Protein AF-A0A1S2Z488-F1 (afdb_monomer_lite)

Sequence (132 aa):
MSTELGSGKSMASASVGEEEHNNNNKLILYSYWRSSCSFRLRIALNVKGLEYEYKAVNLLKGEQSHPEFLQLNPIGFVPVLVDGPAVIFDSFAIIMYLEDKYPQHPLLPTDIHKRAINFQVVTIALFSPKFE

InterPro domains:
  IPR004045 Glutathione S-transferase, N-terminal [PF02798] (26-99)
  IPR004045 Glutathione S-transferase, N-terminal [PS50404] (25-106)
  IPR034333 Glutathione S-transferases, class Zeta , N-terminal [cd03042] (27-99)
  IPR036249 Thioredoxin-like superfamily [SSF52833] (23-109)
  IPR040079 Glutathione transferase family [SFLDS00019] (28-120)

Foldseek 3Di:
DDDDDDDDDDPDDDDPPPPPPPVPQAKEKEAAPPDPLRVLVVVLCVLLVHDHHYHYQDVVVLSLVDPVNCVLPVVSDDIWMDGRPDIDDGSVVVSVVCCVVRVRRHPFDPDPVRRVVVVVVVVCVVPVPPPD

Secondary structure (DSSP, 8-state):
--------------------------EEEEE-TT-HHHHHHHHHHHHHT---EEEE--GGGTGGGSHHHHTT-TT--S-EEEETTEEEESHHHHHHHHHHH--SS-SS-SSHHHHHHHHHHHHHHHS-----

Organism: Cicer arietinum (NCBI:txid3827)

Radius of gyration: 23.26 Å; chains: 1; bounding box: 30×80×64 Å

Structure (mmCIF, N/CA/C/O backbone):
data_AF-A0A1S2Z488-F1
#
_entry.id   AF-A0A1S2Z488-F1
#
loop_
_atom_site.group_PDB
_atom_site.id
_atom_site.type_symbol
_atom_site.label_atom_id
_atom_site.label_alt_id
_atom_site.label_comp_id
_atom_site.label_asym_id
_atom_site.label_entity_id
_atom_site.label_seq_id
_atom_site.pdbx_PDB_ins_code
_atom_site.Cartn_x
_atom_site.Cartn_y
_atom_site.Cartn_z
_atom_site.occupancy
_atom_site.B_iso_or_equiv
_atom_site.auth_seq_id
_atom_site.auth_comp_id
_atom_site.auth_asym_id
_atom_site.auth_atom_id
_atom_site.pdbx_PDB_model_num
ATOM 1 N N . MET A 1 1 ? -6.620 58.557 45.539 1.00 41.84 1 MET A N 1
ATOM 2 C CA . MET A 1 1 ? -7.010 57.317 44.841 1.00 41.84 1 MET A CA 1
ATOM 3 C C . MET A 1 1 ? -7.792 57.759 43.617 1.00 41.84 1 MET A C 1
ATOM 5 O O . MET A 1 1 ? -8.993 57.964 43.710 1.00 41.84 1 MET A O 1
ATOM 9 N N . SER A 1 2 ? -7.064 58.067 42.542 1.00 34.16 2 SER A N 1
ATOM 10 C CA . SER A 1 2 ? -7.577 58.710 41.329 1.00 34.16 2 SER A CA 1
ATOM 11 C C . SER A 1 2 ? -6.989 58.011 40.101 1.00 34.16 2 SER A C 1
ATOM 13 O O . SER A 1 2 ? -5.825 57.625 40.111 1.00 34.16 2 SER A O 1
ATOM 15 N N . THR A 1 3 ? -7.870 57.829 39.122 1.00 35.59 3 THR A N 1
ATOM 16 C CA . THR A 1 3 ? -7.749 57.467 37.696 1.00 35.59 3 THR A CA 1
ATOM 17 C C . THR A 1 3 ? -6.416 57.724 36.980 1.00 35.59 3 THR A C 1
ATOM 19 O O . THR A 1 3 ? -5.845 58.774 37.228 1.00 35.59 3 THR A O 1
ATOM 22 N N . GLU A 1 4 ? -6.034 56.840 36.034 1.00 36.50 4 GLU A N 1
ATOM 23 C CA . GLU A 1 4 ? -5.827 57.051 34.565 1.00 36.50 4 GLU A CA 1
ATOM 24 C C . GLU A 1 4 ? -5.698 55.651 33.892 1.00 36.50 4 GLU A C 1
ATOM 26 O O . GLU A 1 4 ? -4.992 54.788 34.403 1.00 36.50 4 GLU A O 1
ATOM 31 N N . LEU A 1 5 ? -6.577 55.210 32.978 1.00 36.97 5 LEU A N 1
ATOM 32 C CA . LEU A 1 5 ? -6.669 55.467 31.525 1.00 36.97 5 LEU A CA 1
ATOM 33 C C . LEU A 1 5 ? -5.480 54.966 30.673 1.00 36.97 5 LEU A C 1
ATOM 35 O O . LEU A 1 5 ? -4.440 55.599 30.592 1.00 36.97 5 LEU A O 1
ATOM 39 N N . GLY A 1 6 ? -5.736 53.889 29.916 1.00 31.75 6 GLY A N 1
ATOM 40 C CA . GLY A 1 6 ? -5.376 53.819 28.494 1.00 31.75 6 GLY A CA 1
ATOM 41 C C . GLY A 1 6 ? -4.056 53.150 28.096 1.00 31.75 6 GLY A C 1
ATOM 42 O O . GLY A 1 6 ? -3.029 53.801 27.982 1.00 31.75 6 GLY A O 1
ATOM 43 N N . SER A 1 7 ? -4.130 51.888 27.666 1.00 35.62 7 SER A N 1
ATOM 44 C CA . SER A 1 7 ? -3.438 51.473 26.436 1.00 35.62 7 SER A CA 1
ATOM 45 C C . SER A 1 7 ? -4.168 50.279 25.828 1.00 35.62 7 SER A C 1
ATOM 47 O O . SER A 1 7 ? -4.056 49.140 26.285 1.00 35.62 7 SER A O 1
ATOM 49 N N . GLY A 1 8 ? -5.006 50.577 24.835 1.00 34.31 8 GLY A N 1
ATOM 50 C CA . GLY A 1 8 ? -5.690 49.584 24.023 1.00 34.31 8 GLY A CA 1
ATOM 51 C C . GLY A 1 8 ? -4.672 48.823 23.186 1.00 34.31 8 GLY A C 1
ATOM 52 O O . GLY A 1 8 ? -4.026 49.389 22.305 1.00 34.31 8 GLY A O 1
ATOM 53 N N . LYS A 1 9 ? -4.536 47.523 23.451 1.00 42.12 9 LYS A N 1
ATOM 54 C CA . LYS A 1 9 ? -3.869 46.612 22.526 1.00 42.12 9 LYS A CA 1
ATOM 55 C C . LYS A 1 9 ? -4.719 46.505 21.263 1.00 42.12 9 LYS A C 1
ATOM 57 O O . LYS A 1 9 ? -5.833 45.992 21.296 1.00 42.12 9 LYS A O 1
ATOM 62 N N . SER A 1 10 ? -4.149 47.011 20.175 1.00 35.75 10 SER A N 1
ATOM 63 C CA . SER A 1 10 ? -4.544 46.753 18.795 1.00 35.75 10 SER A CA 1
ATOM 64 C C . SER A 1 10 ? -4.784 45.256 18.593 1.00 35.75 10 SER A C 1
ATOM 66 O O . SER A 1 10 ? -3.869 44.441 18.726 1.00 35.75 10 SER A O 1
ATOM 68 N N . MET A 1 11 ? -6.035 44.902 18.312 1.00 32.84 11 MET A N 1
ATOM 69 C CA . MET A 1 11 ? -6.432 43.582 17.849 1.00 32.84 11 MET A CA 1
ATOM 70 C C . MET A 1 11 ? -6.280 43.610 16.324 1.00 32.84 11 MET A C 1
ATOM 72 O O . MET A 1 11 ? -7.208 43.941 15.594 1.00 32.84 11 MET A O 1
ATOM 76 N N . ALA A 1 12 ? -5.060 43.362 15.848 1.00 39.62 12 ALA A N 1
ATOM 77 C CA . ALA A 1 12 ? -4.814 43.100 14.439 1.00 39.62 12 ALA A CA 1
ATOM 78 C C . ALA A 1 12 ? -5.141 41.627 14.179 1.00 39.62 12 ALA A C 1
ATOM 80 O O . ALA A 1 12 ? -4.444 40.727 14.649 1.00 39.62 12 ALA A O 1
ATOM 81 N N . SER A 1 13 ? -6.235 41.403 13.455 1.00 39.38 13 SER A N 1
ATOM 82 C CA . SER A 1 13 ? -6.562 40.125 12.839 1.00 39.38 13 SER A CA 1
ATOM 83 C C . SER A 1 13 ? -5.434 39.720 11.892 1.00 39.38 13 SER A C 1
ATOM 85 O O . SER A 1 13 ? -5.172 40.415 10.910 1.00 39.38 13 SER A O 1
ATOM 87 N N . ALA A 1 14 ? -4.797 38.587 12.156 1.00 38.19 14 ALA A N 1
ATOM 88 C CA . ALA A 1 14 ? -4.030 37.873 11.151 1.00 38.19 14 ALA A CA 1
ATOM 89 C C . ALA A 1 14 ? -4.686 36.503 10.994 1.00 38.19 14 ALA A C 1
ATOM 91 O O . ALA A 1 14 ? -4.679 35.677 11.904 1.00 38.19 14 ALA A O 1
ATOM 92 N N . SER A 1 15 ? -5.340 36.362 9.848 1.00 36.16 15 SER A N 1
ATOM 93 C CA . SER A 1 15 ? -5.985 35.178 9.303 1.00 36.16 15 SER A CA 1
ATOM 94 C C . SER A 1 15 ? -5.168 33.912 9.555 1.00 36.16 15 SER A C 1
ATOM 96 O O . SER A 1 15 ? -4.121 33.713 8.935 1.00 36.16 15 SER A O 1
ATOM 98 N N . VAL A 1 16 ? -5.677 33.039 10.426 1.00 39.41 16 VAL A N 1
ATOM 99 C CA . VAL A 1 16 ? -5.359 31.614 10.340 1.00 39.41 16 VAL A CA 1
ATOM 100 C C . VAL A 1 16 ? -5.986 31.167 9.029 1.00 39.41 16 VAL A C 1
ATOM 102 O O . VAL A 1 16 ? -7.207 31.174 8.898 1.00 39.41 16 VAL A O 1
ATOM 105 N N . GLY A 1 17 ? -5.142 30.910 8.032 1.00 34.97 17 GLY A N 1
ATOM 106 C CA . GLY A 1 17 ? -5.574 30.257 6.810 1.00 34.97 17 GLY A CA 1
ATOM 107 C C . GLY A 1 17 ? -6.205 28.937 7.212 1.00 34.97 17 GLY A C 1
ATOM 108 O O . GLY A 1 17 ? -5.525 28.051 7.725 1.00 34.97 17 GLY A O 1
ATOM 109 N N . GLU A 1 18 ? -7.517 28.851 7.054 1.00 34.78 18 GLU A N 1
ATOM 110 C CA . GLU A 1 18 ? -8.220 27.585 7.052 1.00 34.78 18 GLU A CA 1
ATOM 111 C C . GLU A 1 18 ? -7.675 26.825 5.841 1.00 34.78 18 GLU A C 1
ATOM 113 O O . GLU A 1 18 ? -8.028 27.110 4.697 1.00 34.78 18 GLU A O 1
ATOM 118 N N . GLU A 1 19 ? -6.726 25.915 6.073 1.00 39.09 19 GLU A N 1
ATOM 119 C CA . GLU A 1 19 ? -6.442 24.862 5.108 1.00 39.09 19 GLU A CA 1
ATOM 120 C C . GLU A 1 19 ? -7.710 24.015 5.026 1.00 39.09 19 GLU A C 1
ATOM 122 O O . GLU A 1 19 ? -7.937 23.106 5.827 1.00 39.09 19 GLU A O 1
ATOM 127 N N . GLU A 1 20 ? -8.580 24.373 4.083 1.00 37.62 20 GLU A N 1
ATOM 128 C CA . GLU A 1 20 ? -9.681 23.531 3.651 1.00 37.62 20 GLU A CA 1
ATOM 129 C C . GLU A 1 20 ? -9.114 22.139 3.363 1.00 37.62 20 GLU A C 1
ATOM 131 O O . GLU A 1 20 ? -8.342 21.931 2.422 1.00 37.62 20 GLU A O 1
ATOM 136 N N . HIS A 1 21 ? -9.476 21.174 4.210 1.00 44.81 21 HIS A N 1
ATOM 137 C CA . HIS A 1 21 ? -9.139 19.770 4.039 1.00 44.81 21 HIS A CA 1
ATOM 138 C C . HIS A 1 21 ? -9.953 19.247 2.853 1.00 44.81 21 HIS A C 1
ATOM 140 O O . HIS A 1 21 ? -11.031 18.670 3.002 1.00 44.81 21 HIS A O 1
ATOM 146 N N . ASN A 1 22 ? -9.474 19.542 1.645 1.00 44.16 22 ASN A N 1
ATOM 147 C CA . ASN A 1 22 ? -10.072 19.071 0.414 1.00 44.16 22 ASN A CA 1
ATOM 148 C C . ASN A 1 22 ? -9.823 17.560 0.344 1.00 44.16 22 ASN A C 1
ATOM 150 O O . ASN A 1 22 ? -8.818 17.090 -0.183 1.00 44.16 22 ASN A O 1
ATOM 154 N N . ASN A 1 23 ? -10.744 16.794 0.928 1.00 52.62 23 ASN A N 1
ATOM 155 C CA . ASN A 1 23 ? -10.729 15.331 1.025 1.00 52.62 23 ASN A CA 1
ATOM 156 C C . ASN A 1 23 ? -10.801 14.610 -0.336 1.00 52.62 23 ASN A C 1
ATOM 158 O O . ASN A 1 23 ? -10.942 13.393 -0.381 1.00 52.62 23 ASN A O 1
ATOM 162 N N . ASN A 1 24 ? -10.662 15.339 -1.442 1.00 56.25 24 ASN A N 1
ATOM 163 C CA . ASN A 1 24 ? -10.706 14.828 -2.804 1.00 56.25 24 ASN A CA 1
ATOM 164 C C . ASN A 1 24 ? -9.304 14.716 -3.421 1.00 56.25 24 ASN A C 1
ATOM 166 O O . ASN A 1 24 ? -9.132 14.918 -4.626 1.00 56.25 24 ASN A O 1
ATOM 170 N N . ASN A 1 25 ? -8.280 14.402 -2.622 1.00 69.38 25 ASN A N 1
ATOM 171 C CA . ASN A 1 25 ? -6.999 14.014 -3.201 1.00 69.38 25 ASN A CA 1
ATOM 172 C C . ASN A 1 25 ? -7.179 12.692 -3.944 1.00 69.38 25 ASN A C 1
ATOM 174 O O . ASN A 1 25 ? -7.535 11.667 -3.366 1.00 69.38 25 ASN A O 1
ATOM 178 N N . LYS A 1 26 ? -6.951 12.741 -5.257 1.00 88.94 26 LYS A N 1
ATOM 179 C CA . LYS A 1 26 ? -7.072 11.590 -6.145 1.00 88.94 26 LYS A CA 1
ATOM 180 C C . LYS A 1 26 ? -6.102 10.495 -5.699 1.00 88.94 26 LYS A C 1
ATOM 182 O O . LYS A 1 26 ? -4.893 10.630 -5.884 1.00 88.94 26 LYS A O 1
ATOM 187 N N . LEU A 1 27 ? -6.637 9.412 -5.140 1.00 96.38 27 LEU A N 1
ATOM 188 C CA . LEU A 1 27 ? -5.865 8.218 -4.815 1.00 96.38 27 LEU A CA 1
ATOM 189 C C . LEU A 1 27 ? -5.517 7.471 -6.101 1.00 96.38 27 LEU A C 1
ATOM 191 O O . LEU A 1 27 ? -6.388 7.217 -6.933 1.00 96.38 27 LEU A O 1
ATOM 195 N N . ILE A 1 28 ? -4.252 7.095 -6.263 1.00 97.81 28 ILE A N 1
ATOM 196 C CA . ILE A 1 28 ? -3.782 6.288 -7.392 1.00 97.81 28 ILE A CA 1
ATOM 197 C C . ILE A 1 28 ? -3.024 5.086 -6.844 1.00 97.81 28 ILE A C 1
ATOM 199 O O . ILE A 1 28 ? -2.045 5.231 -6.115 1.00 97.81 28 ILE A O 1
ATOM 203 N N . LEU A 1 29 ? -3.451 3.887 -7.229 1.00 97.94 29 LEU A N 1
ATOM 204 C CA . LEU A 1 29 ? -2.806 2.637 -6.857 1.00 97.94 29 LEU A CA 1
ATOM 205 C C . LEU A 1 29 ? -2.097 2.031 -8.070 1.00 97.94 29 LEU A C 1
ATOM 207 O O . LEU A 1 29 ? -2.746 1.488 -8.967 1.00 97.94 29 LEU A O 1
ATOM 211 N N . TYR A 1 30 ? -0.766 2.031 -8.051 1.00 98.06 30 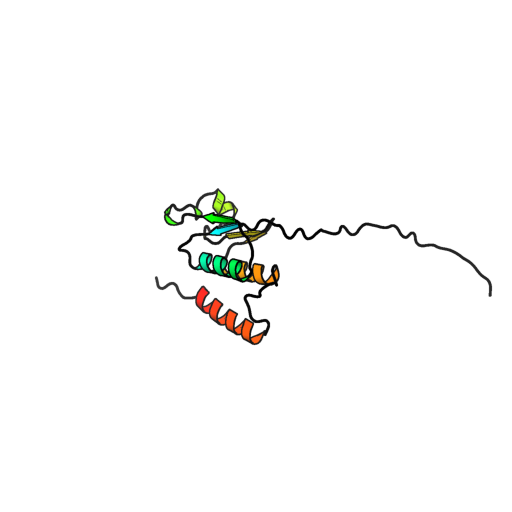TYR A N 1
ATOM 212 C CA . TYR A 1 30 ? 0.031 1.236 -8.980 1.00 98.06 30 TYR A CA 1
ATOM 213 C C . TYR A 1 30 ? 0.093 -0.212 -8.497 1.00 98.06 30 TYR A C 1
ATOM 215 O O . TYR A 1 30 ? 0.550 -0.510 -7.387 1.00 98.06 30 TYR A O 1
ATOM 223 N N . SER A 1 31 ? -0.402 -1.130 -9.321 1.00 97.06 31 SER A N 1
ATOM 224 C CA . SER A 1 31 ? -0.758 -2.473 -8.875 1.00 97.06 31 SER A CA 1
ATOM 225 C C . SER A 1 31 ? -0.552 -3.521 -9.958 1.00 97.06 31 SER A C 1
ATOM 227 O O . SER A 1 31 ? -0.775 -3.283 -11.146 1.00 97.06 31 SER A O 1
ATOM 229 N N . TYR A 1 32 ? -0.202 -4.730 -9.524 1.00 97.00 32 TYR A N 1
ATOM 230 C CA . TYR A 1 32 ? -0.241 -5.921 -10.361 1.00 97.00 32 TYR A CA 1
ATOM 231 C C . TYR A 1 32 ? -1.297 -6.890 -9.833 1.00 97.00 32 TYR A C 1
ATOM 233 O O . TYR A 1 32 ? -1.362 -7.193 -8.637 1.00 97.00 32 TYR A O 1
ATOM 241 N N . TRP A 1 33 ? -2.146 -7.396 -10.724 1.00 92.19 33 TRP A N 1
ATOM 242 C CA . TRP A 1 33 ? -3.313 -8.186 -10.333 1.00 92.19 33 TRP A CA 1
ATOM 243 C C . TRP A 1 33 ? -2.940 -9.508 -9.643 1.00 92.19 33 TRP A C 1
ATOM 245 O O . TRP A 1 33 ? -3.611 -9.890 -8.688 1.00 92.19 33 TRP A O 1
ATOM 255 N N . ARG A 1 34 ? -1.825 -10.151 -10.027 1.00 93.44 34 ARG A N 1
ATOM 256 C CA . ARG A 1 34 ? -1.325 -11.381 -9.375 1.00 93.44 34 ARG A CA 1
ATOM 257 C C . ARG A 1 34 ? -0.391 -11.143 -8.182 1.00 93.44 34 ARG A C 1
ATOM 259 O O . ARG A 1 34 ? 0.075 -12.109 -7.591 1.00 93.44 34 ARG A O 1
ATOM 266 N N . SER A 1 35 ? -0.083 -9.894 -7.828 1.00 93.94 35 SER A N 1
ATOM 267 C CA . SER A 1 35 ? 0.770 -9.610 -6.665 1.00 93.94 35 SER A CA 1
ATOM 268 C C . SER A 1 35 ? -0.032 -9.732 -5.369 1.00 93.94 35 SER A C 1
ATOM 270 O O . SER A 1 35 ? -1.042 -9.046 -5.200 1.00 93.94 35 SER A O 1
ATOM 272 N N . SER A 1 36 ? 0.437 -10.566 -4.436 1.00 93.62 36 SER A N 1
ATOM 273 C CA . SER A 1 36 ? -0.160 -10.709 -3.102 1.00 93.62 36 SER A CA 1
ATOM 274 C C . SER A 1 36 ? -0.036 -9.418 -2.287 1.00 93.62 36 SER A C 1
ATOM 276 O O . SER A 1 36 ? -1.011 -8.986 -1.675 1.00 93.62 36 SER A O 1
ATOM 278 N N . CYS A 1 37 ? 1.113 -8.739 -2.342 1.00 93.81 37 CYS A N 1
ATOM 279 C CA . CYS A 1 37 ? 1.321 -7.446 -1.685 1.00 93.81 37 CYS A CA 1
ATOM 280 C C . CYS A 1 37 ? 0.369 -6.374 -2.231 1.00 93.81 37 CYS A C 1
ATOM 282 O O . CYS A 1 37 ? -0.215 -5.613 -1.463 1.00 93.81 37 CYS A O 1
ATOM 284 N N . SER A 1 38 ? 0.152 -6.339 -3.549 1.00 95.00 38 SER A N 1
ATOM 285 C CA . SER A 1 38 ? -0.807 -5.410 -4.154 1.00 95.00 38 SER A CA 1
ATOM 286 C C . SER A 1 38 ? -2.262 -5.794 -3.875 1.00 95.00 38 SER A C 1
ATOM 288 O O . SER A 1 38 ? -3.120 -4.919 -3.777 1.00 95.00 38 SER A O 1
ATOM 290 N N . PHE A 1 39 ? -2.553 -7.089 -3.721 1.00 95.50 39 PHE A N 1
ATOM 291 C CA . PHE A 1 39 ? -3.883 -7.569 -3.355 1.00 95.50 39 PHE A CA 1
ATOM 292 C C . PHE A 1 39 ? -4.308 -7.090 -1.964 1.00 95.50 39 PHE A C 1
ATOM 294 O O . PHE A 1 39 ? -5.450 -6.663 -1.806 1.00 95.50 39 PHE A O 1
ATOM 301 N N . ARG A 1 40 ? -3.381 -7.058 -0.995 1.00 94.75 40 ARG A N 1
ATOM 302 C CA . ARG A 1 40 ? -3.633 -6.503 0.348 1.00 94.75 40 ARG A CA 1
ATOM 303 C C . ARG A 1 40 ? -4.175 -5.072 0.285 1.00 94.75 40 ARG A C 1
ATOM 305 O O . ARG A 1 40 ? -5.134 -4.759 0.978 1.00 94.75 40 ARG A O 1
ATOM 312 N N . LEU A 1 41 ? -3.617 -4.229 -0.587 1.00 96.62 41 LEU A N 1
ATOM 313 C CA . LEU A 1 41 ? -4.058 -2.837 -0.742 1.00 96.62 41 LEU A CA 1
ATOM 314 C C . LEU A 1 41 ? -5.405 -2.716 -1.432 1.00 96.62 41 LEU A C 1
ATOM 316 O O . LEU A 1 41 ? -6.213 -1.890 -1.025 1.00 96.62 41 LEU A O 1
ATOM 320 N N . ARG A 1 42 ? -5.678 -3.555 -2.437 1.00 96.50 42 ARG A N 1
ATOM 321 C CA . ARG A 1 42 ? -7.016 -3.598 -3.035 1.00 96.50 42 ARG A CA 1
ATOM 322 C C . ARG A 1 42 ? -8.058 -3.931 -1.973 1.00 96.50 42 ARG A C 1
ATOM 324 O O . ARG A 1 42 ? -9.077 -3.256 -1.921 1.00 96.50 42 ARG A O 1
ATOM 331 N N . ILE A 1 43 ? -7.797 -4.911 -1.107 1.00 96.12 43 ILE A N 1
ATOM 332 C CA . ILE A 1 43 ? -8.695 -5.227 0.013 1.00 96.12 43 ILE A CA 1
ATOM 333 C C . ILE A 1 43 ? -8.810 -4.030 0.961 1.00 96.12 43 ILE A C 1
ATOM 335 O O . ILE A 1 43 ? -9.923 -3.605 1.240 1.00 96.12 43 ILE A O 1
ATOM 339 N N . ALA A 1 44 ? -7.689 -3.466 1.415 1.00 96.06 44 ALA A N 1
ATOM 340 C CA . ALA A 1 44 ? -7.676 -2.356 2.366 1.00 96.06 44 ALA A CA 1
ATOM 341 C C . ALA A 1 44 ? -8.483 -1.144 1.870 1.00 96.06 44 ALA A C 1
ATOM 343 O O . ALA A 1 44 ? -9.324 -0.630 2.600 1.00 96.06 44 ALA A O 1
ATOM 344 N N . LEU A 1 45 ? -8.278 -0.732 0.615 1.00 96.50 45 LEU A N 1
ATOM 345 C CA . LEU A 1 45 ? -9.000 0.384 -0.002 1.00 96.50 45 LEU A CA 1
ATOM 346 C C . LEU A 1 45 ? -10.501 0.089 -0.131 1.00 96.50 45 LEU A C 1
ATOM 348 O O . LEU A 1 45 ? -11.316 0.944 0.201 1.00 96.50 45 LEU A O 1
ATOM 352 N N . ASN A 1 46 ? -10.874 -1.131 -0.539 1.00 96.00 46 ASN A N 1
ATOM 353 C CA . ASN A 1 46 ? -12.281 -1.534 -0.642 1.00 96.00 46 ASN A CA 1
ATOM 354 C C . ASN A 1 46 ? -12.972 -1.601 0.727 1.00 96.00 46 ASN A C 1
ATOM 356 O O . ASN A 1 46 ? -14.093 -1.126 0.858 1.00 96.00 46 ASN A O 1
ATOM 360 N N . VAL A 1 47 ? -12.315 -2.157 1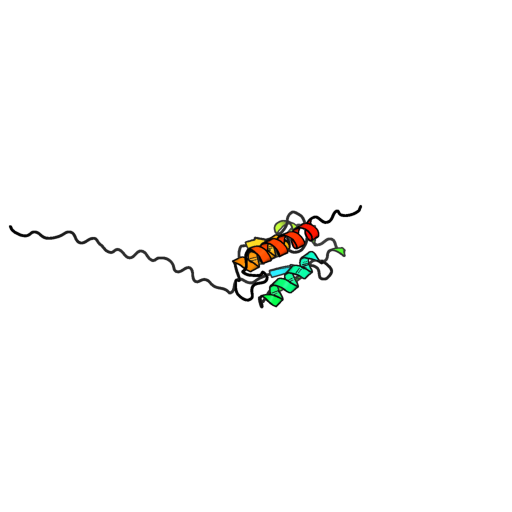.751 1.00 95.69 47 VAL A N 1
ATOM 361 C CA . VAL A 1 47 ? -12.864 -2.219 3.118 1.00 95.69 47 VAL A CA 1
ATOM 362 C C . VAL A 1 47 ? -13.038 -0.817 3.694 1.00 95.69 47 VAL A C 1
ATOM 364 O O . VAL A 1 47 ? -14.046 -0.546 4.340 1.00 95.69 47 VAL A O 1
ATOM 367 N N . LYS A 1 48 ? -12.095 0.092 3.417 1.00 95.06 48 LYS A N 1
ATOM 368 C CA . LYS A 1 48 ? -12.224 1.496 3.813 1.00 95.06 48 LYS A CA 1
ATOM 369 C C . LYS A 1 48 ? -13.293 2.256 3.024 1.00 95.06 48 LYS A C 1
ATOM 371 O O . LYS A 1 48 ? -13.787 3.271 3.508 1.00 95.06 48 LYS A O 1
ATOM 376 N N . GLY A 1 49 ? -13.696 1.749 1.859 1.00 95.19 49 GLY A N 1
ATOM 377 C CA . GLY A 1 49 ? -14.634 2.420 0.959 1.00 95.19 49 GLY A CA 1
ATOM 378 C C . GLY A 1 49 ? -14.007 3.611 0.233 1.00 95.19 49 GLY A C 1
ATOM 379 O 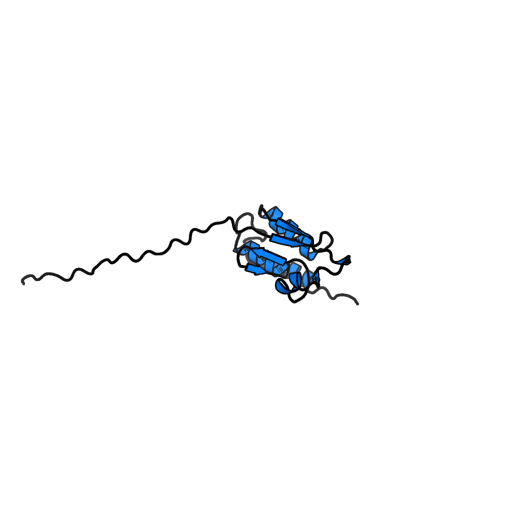O . GLY A 1 49 ? -14.705 4.568 -0.081 1.00 95.19 49 GLY A O 1
ATOM 380 N N . LEU A 1 50 ? -12.691 3.577 0.007 1.00 95.12 50 LEU A N 1
ATOM 381 C CA . LEU A 1 50 ? -11.961 4.642 -0.677 1.00 95.12 50 LEU A CA 1
ATOM 382 C C . LEU A 1 50 ? -11.973 4.399 -2.185 1.00 95.12 50 LEU A C 1
ATOM 384 O O . LEU A 1 50 ? -11.560 3.335 -2.651 1.00 95.12 50 LEU A O 1
ATOM 388 N N . GLU A 1 51 ? -12.404 5.399 -2.950 1.00 95.38 51 GLU A N 1
ATOM 389 C CA . GLU A 1 51 ? -12.287 5.389 -4.406 1.00 95.38 51 GLU A CA 1
ATOM 390 C C . GLU A 1 51 ? -10.849 5.700 -4.828 1.00 95.38 51 GLU A C 1
ATOM 392 O O . GLU A 1 51 ? -10.193 6.579 -4.269 1.00 95.38 51 GLU A O 1
ATOM 397 N N . TYR A 1 52 ? -10.340 4.973 -5.822 1.00 96.06 52 TYR A N 1
ATOM 398 C CA . TYR A 1 52 ? -8.979 5.150 -6.316 1.00 96.06 52 TYR A CA 1
ATOM 399 C C . TYR A 1 52 ? -8.865 4.815 -7.803 1.00 96.06 52 TYR A C 1
ATOM 401 O O . TYR A 1 52 ? -9.564 3.953 -8.336 1.00 96.06 52 TYR A O 1
ATOM 409 N N . GLU A 1 53 ? -7.923 5.468 -8.475 1.00 97.25 53 GLU A N 1
ATOM 410 C CA . GLU A 1 53 ? -7.501 5.125 -9.825 1.00 97.25 53 GLU A CA 1
ATOM 411 C C . GLU A 1 53 ? -6.574 3.905 -9.780 1.00 97.25 53 GLU A C 1
ATOM 413 O O . GLU A 1 53 ? -5.518 3.923 -9.146 1.00 97.25 53 GLU A O 1
ATOM 418 N N . TYR A 1 54 ? -6.941 2.836 -10.484 1.00 96.75 54 TYR A N 1
ATOM 419 C CA . TYR A 1 54 ? -6.087 1.663 -10.638 1.00 96.75 54 TYR A CA 1
ATOM 420 C C . TYR A 1 54 ? -5.140 1.843 -11.830 1.00 96.75 54 TYR A C 1
ATOM 422 O O . TYR A 1 54 ? -5.581 1.863 -12.980 1.00 96.75 54 TYR A O 1
ATOM 430 N N . LYS A 1 55 ? -3.830 1.886 -11.575 1.00 97.25 55 LYS A N 1
ATOM 431 C CA . LYS A 1 55 ? -2.797 1.850 -12.617 1.00 97.25 55 LYS A CA 1
ATOM 432 C C . LYS A 1 55 ? -2.132 0.481 -12.657 1.00 97.25 55 LYS A C 1
ATOM 434 O O . LYS A 1 55 ? -1.451 0.065 -11.720 1.00 97.25 55 LYS A O 1
ATOM 439 N N . ALA A 1 56 ? -2.347 -0.238 -13.754 1.00 96.75 56 ALA A N 1
ATOM 440 C CA . ALA A 1 56 ? -1.739 -1.543 -13.961 1.00 96.75 56 ALA A CA 1
ATOM 441 C C . ALA A 1 56 ? -0.234 -1.402 -14.226 1.00 96.75 56 ALA A C 1
ATOM 443 O O . ALA A 1 56 ? 0.165 -0.610 -15.071 1.00 96.75 56 ALA A O 1
ATOM 444 N N . VAL A 1 57 ? 0.575 -2.210 -13.541 1.00 96.31 57 VAL A N 1
ATOM 445 C CA . VAL A 1 57 ? 2.005 -2.380 -13.835 1.00 96.31 57 VAL A CA 1
ATOM 446 C C . VAL A 1 57 ? 2.236 -3.830 -14.231 1.00 96.31 57 VAL A C 1
ATOM 448 O O . VAL A 1 57 ? 1.938 -4.753 -13.464 1.00 96.31 57 VAL A O 1
ATOM 451 N N . ASN A 1 58 ? 2.733 -4.055 -15.441 1.00 94.88 58 ASN A N 1
ATOM 452 C CA . ASN A 1 58 ? 2.967 -5.386 -15.969 1.00 94.88 58 ASN A CA 1
ATOM 453 C C . ASN A 1 58 ? 4.342 -5.917 -15.558 1.00 94.88 58 ASN A C 1
ATOM 455 O O . ASN A 1 58 ? 5.357 -5.663 -16.209 1.00 94.88 58 ASN A O 1
ATOM 459 N N . LEU A 1 59 ? 4.349 -6.744 -14.511 1.00 93.81 59 LEU A N 1
ATOM 460 C CA . LEU A 1 59 ? 5.584 -7.345 -14.005 1.00 93.81 59 LEU A CA 1
ATOM 461 C C . LEU A 1 59 ? 6.227 -8.344 -14.974 1.00 93.81 59 LEU A C 1
ATOM 463 O O . LEU A 1 59 ? 7.437 -8.535 -14.932 1.00 93.81 59 LEU A O 1
ATOM 467 N N . LEU A 1 60 ? 5.440 -8.965 -15.862 1.00 93.75 60 LEU A N 1
ATOM 468 C CA . LEU A 1 60 ? 5.961 -9.902 -16.866 1.00 93.75 60 LEU A CA 1
ATOM 469 C C . LEU A 1 60 ? 6.714 -9.180 -17.986 1.00 93.75 60 LEU A C 1
ATOM 471 O O . LEU A 1 60 ? 7.582 -9.771 -18.618 1.00 93.75 60 LEU A O 1
ATOM 475 N N . LYS A 1 61 ? 6.376 -7.910 -18.228 1.00 94.81 61 LYS A N 1
ATOM 476 C CA . LYS A 1 61 ? 7.074 -7.042 -19.182 1.00 94.81 61 LYS A CA 1
ATOM 477 C C . LYS A 1 61 ? 8.204 -6.232 -18.542 1.00 94.81 61 LYS A C 1
ATOM 479 O O . LYS A 1 61 ? 8.886 -5.512 -19.258 1.00 94.81 61 LYS A O 1
ATOM 484 N N . GLY A 1 62 ? 8.402 -6.335 -17.226 1.00 93.81 62 GLY A N 1
ATOM 485 C CA . GLY A 1 62 ? 9.437 -5.578 -16.519 1.00 93.81 62 GLY A CA 1
ATOM 486 C C . GLY A 1 62 ? 9.123 -4.088 -16.346 1.00 93.81 62 GLY A C 1
ATOM 487 O O . GLY A 1 62 ? 10.037 -3.307 -16.098 1.00 93.81 62 GLY A O 1
ATOM 488 N N . GLU A 1 63 ? 7.854 -3.674 -16.450 1.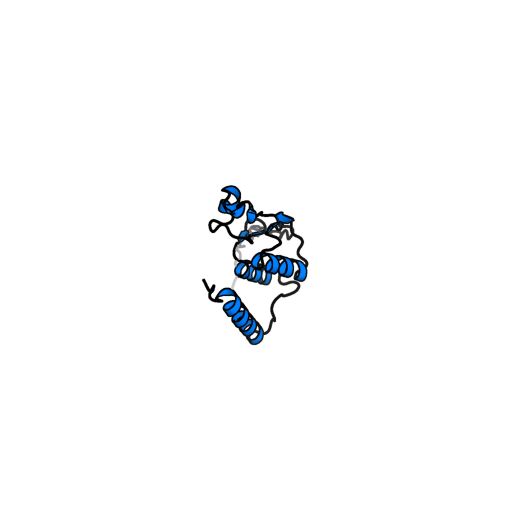00 95.31 63 GLU A N 1
ATOM 489 C CA . GLU A 1 63 ? 7.459 -2.255 -16.371 1.00 95.31 63 GLU A CA 1
ATOM 490 C C . GLU A 1 63 ? 7.832 -1.600 -15.030 1.00 95.31 63 GLU A C 1
ATOM 492 O O . GLU A 1 63 ? 8.063 -0.396 -14.966 1.00 95.31 63 GLU A O 1
ATOM 497 N N . GLN A 1 64 ? 7.972 -2.388 -13.961 1.00 94.12 64 GLN A N 1
ATOM 498 C CA . GLN A 1 64 ? 8.445 -1.922 -12.656 1.00 94.12 64 GLN A CA 1
ATOM 499 C C . GLN A 1 64 ? 9.904 -1.436 -12.657 1.00 94.12 64 GLN A C 1
ATOM 501 O O . GLN A 1 64 ? 10.334 -0.775 -11.718 1.00 94.12 64 GLN A O 1
ATOM 506 N N . SER A 1 65 ? 10.673 -1.768 -13.693 1.00 95.25 65 SER A N 1
ATOM 507 C CA . SER A 1 65 ? 12.054 -1.316 -13.879 1.00 95.25 65 SER A CA 1
ATOM 508 C C . SER A 1 65 ? 12.158 -0.128 -14.838 1.00 95.25 65 SER A C 1
ATOM 510 O O . SER A 1 65 ? 13.259 0.353 -15.098 1.00 95.25 65 SER A O 1
ATOM 512 N N . HIS A 1 66 ? 11.037 0.355 -15.386 1.00 95.62 66 HIS A N 1
ATOM 513 C CA . HIS A 1 66 ? 11.047 1.520 -16.263 1.00 95.62 66 HIS A CA 1
ATOM 514 C C . HIS A 1 66 ? 11.378 2.797 -15.474 1.00 95.62 66 HIS A C 1
ATOM 516 O O . HIS A 1 66 ? 10.920 2.943 -14.337 1.00 95.62 66 HIS A O 1
ATOM 522 N N . PRO A 1 67 ? 12.093 3.767 -16.078 1.00 96.06 67 PRO A N 1
ATOM 523 C CA . PRO A 1 67 ? 12.470 5.011 -15.404 1.00 96.06 67 PRO A CA 1
ATOM 524 C C . PRO A 1 67 ? 11.288 5.771 -14.793 1.00 96.06 67 PRO A C 1
ATOM 526 O O . PRO A 1 67 ? 11.420 6.334 -13.712 1.00 96.06 67 PRO A O 1
ATOM 529 N N . GLU A 1 68 ? 10.127 5.759 -15.450 1.00 93.88 68 GLU A N 1
ATOM 530 C CA . GLU A 1 68 ? 8.906 6.408 -14.954 1.00 93.88 68 GLU A CA 1
ATOM 531 C C . GLU A 1 68 ? 8.399 5.785 -13.647 1.00 93.88 68 GLU A C 1
ATOM 533 O O . GLU A 1 68 ? 7.984 6.499 -12.738 1.00 93.88 68 GLU A O 1
ATOM 538 N N . PHE A 1 69 ? 8.466 4.456 -13.517 1.00 95.69 69 PHE A N 1
ATOM 539 C CA . PHE A 1 69 ? 8.060 3.770 -12.292 1.00 95.69 69 PHE A CA 1
ATOM 540 C C . PHE A 1 69 ? 9.120 3.898 -11.195 1.00 95.69 69 PHE A C 1
ATOM 542 O O . PHE A 1 69 ? 8.785 4.088 -10.028 1.00 95.69 69 PHE A O 1
ATOM 549 N N . LEU A 1 70 ? 10.403 3.852 -11.561 1.00 96.38 70 LEU A N 1
ATOM 550 C CA . LEU A 1 70 ? 11.508 3.999 -10.612 1.00 96.38 70 LEU A CA 1
ATOM 551 C C . LEU A 1 70 ? 11.568 5.391 -9.967 1.00 96.38 70 LEU A C 1
ATOM 553 O O . LEU A 1 70 ? 12.044 5.512 -8.841 1.00 96.38 70 LEU A O 1
ATOM 557 N N . GLN A 1 71 ? 11.037 6.426 -10.628 1.00 95.38 71 GLN A N 1
ATOM 558 C CA . GLN A 1 71 ? 10.833 7.743 -10.009 1.00 95.38 71 GLN A CA 1
ATOM 559 C C . GLN A 1 71 ? 9.839 7.696 -8.840 1.00 95.38 71 GLN A C 1
ATOM 561 O O . GLN A 1 71 ? 9.972 8.471 -7.897 1.00 95.38 71 GLN A O 1
ATOM 566 N N . LEU A 1 72 ? 8.856 6.791 -8.888 1.00 94.81 72 LEU A N 1
ATOM 567 C CA . LEU A 1 72 ? 7.880 6.594 -7.814 1.00 94.81 72 LEU A CA 1
ATOM 568 C C . LEU A 1 72 ? 8.416 5.660 -6.727 1.00 94.81 72 LEU A C 1
ATOM 570 O O . LEU A 1 72 ? 8.221 5.901 -5.539 1.00 94.81 72 LEU A O 1
ATOM 574 N N . ASN A 1 73 ? 9.066 4.572 -7.138 1.00 95.38 73 ASN A N 1
ATOM 575 C CA . ASN A 1 73 ? 9.657 3.591 -6.241 1.00 95.38 73 ASN A CA 1
ATOM 576 C C . ASN A 1 73 ? 11.020 3.129 -6.778 1.00 95.38 73 ASN A C 1
ATOM 578 O O . ASN A 1 73 ? 11.055 2.237 -7.632 1.00 95.38 73 ASN A O 1
ATOM 582 N N . PRO A 1 74 ? 12.136 3.639 -6.225 1.00 94.00 74 PRO A N 1
ATOM 583 C CA . PRO A 1 74 ? 13.485 3.257 -6.644 1.00 94.00 74 PRO A CA 1
ATOM 584 C C . PRO A 1 74 ? 13.797 1.762 -6.493 1.00 94.00 74 PRO A C 1
ATOM 586 O O . PRO A 1 74 ? 14.705 1.258 -7.145 1.00 94.00 74 PRO A O 1
ATOM 589 N N . ILE A 1 75 ? 13.052 1.041 -5.646 1.00 94.25 75 ILE A N 1
ATOM 590 C CA . ILE A 1 75 ? 13.215 -0.406 -5.446 1.00 94.25 75 ILE A CA 1
ATOM 591 C C . ILE A 1 75 ? 12.615 -1.195 -6.626 1.00 94.25 75 ILE A C 1
ATOM 593 O O . ILE A 1 75 ? 13.009 -2.330 -6.881 1.00 94.25 75 ILE A O 1
ATOM 597 N N . GLY A 1 76 ? 11.666 -0.611 -7.366 1.00 93.81 76 GLY A N 1
ATOM 598 C CA . GLY A 1 76 ? 11.058 -1.259 -8.528 1.00 93.81 76 GLY A CA 1
ATOM 599 C C . GLY A 1 76 ? 10.115 -2.407 -8.167 1.00 93.81 76 GLY A C 1
ATOM 600 O O . GLY A 1 76 ? 10.057 -3.409 -8.873 1.00 93.81 76 GLY A O 1
ATOM 601 N N . PHE A 1 77 ? 9.359 -2.286 -7.072 1.00 93.88 77 PHE A N 1
ATOM 602 C CA . PHE A 1 77 ? 8.307 -3.245 -6.718 1.00 93.88 77 PHE A CA 1
ATOM 603 C C . PHE A 1 77 ? 6.930 -2.590 -6.635 1.00 93.88 77 PHE A C 1
ATOM 605 O O . PHE A 1 77 ? 6.785 -1.399 -6.367 1.00 93.88 77 PHE A O 1
ATOM 612 N N . VAL A 1 78 ? 5.898 -3.408 -6.823 1.00 95.69 78 VAL A N 1
ATOM 613 C CA . VAL A 1 78 ? 4.505 -3.052 -6.534 1.00 95.69 78 VAL A CA 1
ATOM 614 C C . VAL A 1 78 ? 4.098 -3.611 -5.166 1.00 95.69 78 VAL A C 1
ATOM 616 O O . VAL A 1 78 ? 4.548 -4.698 -4.794 1.00 95.69 78 VAL A O 1
ATOM 619 N N . PRO A 1 79 ? 3.183 -2.953 -4.438 1.00 97.19 79 PRO A N 1
ATOM 620 C CA . PRO A 1 79 ? 2.417 -1.770 -4.836 1.00 97.19 79 PRO A CA 1
ATOM 621 C C . PRO A 1 79 ? 3.099 -0.425 -4.542 1.00 97.19 79 PRO A C 1
ATOM 623 O O . PRO A 1 79 ? 3.994 -0.346 -3.703 1.00 97.19 79 PRO A O 1
ATOM 626 N N . VAL A 1 80 ? 2.591 0.627 -5.192 1.00 98.06 80 VAL A N 1
ATOM 627 C CA . VAL A 1 80 ? 2.834 2.036 -4.840 1.00 98.06 80 VAL A CA 1
ATOM 628 C C . VAL A 1 80 ? 1.484 2.742 -4.738 1.00 98.06 80 VAL A C 1
ATOM 630 O O . VAL A 1 80 ? 0.644 2.587 -5.629 1.00 98.06 80 VAL A O 1
ATOM 633 N N . LEU A 1 81 ? 1.273 3.494 -3.663 1.00 98.06 81 LEU A N 1
ATOM 634 C CA . LEU A 1 81 ? 0.114 4.361 -3.478 1.00 98.06 81 LEU A CA 1
ATOM 635 C C . LEU A 1 81 ? 0.551 5.818 -3.638 1.00 98.06 81 LEU A C 1
ATOM 637 O O . LEU A 1 81 ? 1.536 6.242 -3.034 1.00 98.06 81 LEU A O 1
ATOM 641 N N . VAL A 1 82 ? -0.200 6.573 -4.433 1.00 97.62 82 VAL A N 1
ATOM 642 C CA . VAL A 1 82 ? -0.101 8.031 -4.507 1.00 97.62 82 VAL A CA 1
ATOM 643 C C . VAL A 1 82 ? -1.369 8.629 -3.920 1.00 97.62 82 VAL A C 1
ATOM 645 O O . VAL A 1 82 ? -2.474 8.250 -4.307 1.00 97.62 82 VAL A O 1
ATOM 648 N N . ASP A 1 83 ? -1.192 9.562 -2.996 1.00 96.06 83 ASP A N 1
ATOM 649 C CA . ASP A 1 83 ? -2.255 10.278 -2.304 1.00 96.06 83 ASP A CA 1
ATOM 650 C C . ASP A 1 83 ? -1.897 11.768 -2.250 1.00 96.06 83 ASP A C 1
ATOM 652 O O . ASP A 1 83 ? -1.170 12.238 -1.368 1.00 96.06 83 ASP A O 1
ATOM 656 N N . GLY A 1 84 ? -2.352 12.503 -3.269 1.00 92.25 84 GLY A N 1
ATOM 657 C CA . GLY A 1 84 ? -1.937 13.885 -3.499 1.00 92.25 84 GLY A CA 1
ATOM 658 C C . GLY A 1 84 ? -0.408 13.990 -3.615 1.00 92.25 84 GLY A C 1
ATOM 659 O O . GLY A 1 84 ? 0.159 13.389 -4.529 1.00 92.25 84 GLY A O 1
ATOM 660 N N . PRO A 1 85 ? 0.279 14.728 -2.722 1.00 91.56 85 PRO A N 1
ATOM 661 C CA . PRO A 1 85 ? 1.738 14.843 -2.743 1.00 91.56 85 PRO A CA 1
ATOM 662 C C . PRO A 1 85 ? 2.468 13.620 -2.160 1.00 91.56 85 PRO A C 1
ATOM 664 O O . PRO A 1 85 ? 3.680 13.503 -2.333 1.00 91.56 85 PRO A O 1
ATOM 667 N N . ALA A 1 86 ? 1.777 12.726 -1.446 1.00 95.00 86 ALA A N 1
ATOM 668 C CA . ALA A 1 86 ? 2.409 11.574 -0.814 1.00 95.00 86 ALA A CA 1
ATOM 669 C C . ALA A 1 86 ? 2.577 10.425 -1.817 1.00 95.00 86 ALA A C 1
ATOM 671 O O . ALA A 1 86 ? 1.607 9.983 -2.430 1.00 95.00 86 ALA A O 1
ATOM 672 N N . VAL A 1 87 ? 3.802 9.908 -1.939 1.00 96.81 87 VAL A N 1
ATOM 673 C CA . VAL A 1 87 ? 4.120 8.688 -2.693 1.00 96.81 87 VAL A CA 1
ATOM 674 C C . VAL A 1 87 ? 4.700 7.678 -1.717 1.00 96.81 87 VAL A C 1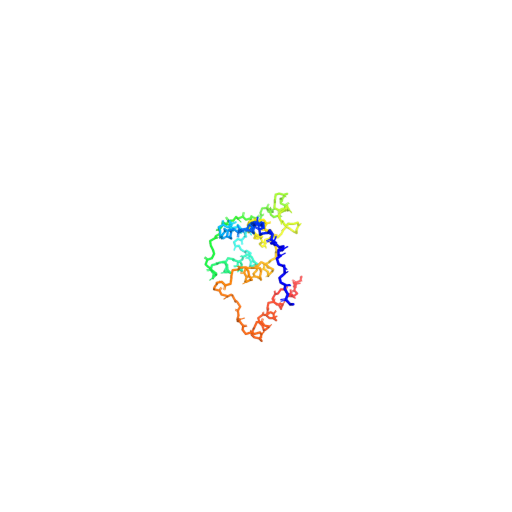
ATOM 676 O O . VAL A 1 87 ? 5.736 7.923 -1.103 1.00 96.81 87 VAL A O 1
ATOM 679 N N . ILE A 1 88 ? 4.008 6.557 -1.542 1.00 97.31 88 ILE A N 1
ATOM 680 C CA . ILE A 1 88 ? 4.341 5.557 -0.530 1.00 97.31 88 ILE A CA 1
ATOM 681 C C . ILE A 1 88 ? 4.435 4.203 -1.221 1.00 97.31 88 ILE A C 1
ATOM 683 O O . ILE A 1 88 ? 3.548 3.805 -1.977 1.00 97.31 88 ILE A O 1
ATOM 687 N N . PHE A 1 89 ? 5.517 3.487 -0.952 1.00 94.94 89 PHE A N 1
ATOM 688 C CA . PHE A 1 89 ? 5.728 2.101 -1.353 1.00 94.94 89 PHE A CA 1
ATOM 689 C C . PHE A 1 89 ? 5.881 1.229 -0.098 1.00 94.94 89 PHE A C 1
ATOM 691 O O . PHE A 1 89 ? 6.051 1.753 0.997 1.00 94.94 89 PHE A O 1
ATOM 698 N N . ASP A 1 90 ? 5.818 -0.094 -0.273 1.00 93.31 90 ASP A N 1
ATOM 699 C CA . ASP A 1 90 ? 5.636 -1.114 0.778 1.00 93.31 90 ASP A CA 1
ATOM 700 C C . ASP A 1 90 ? 4.177 -1.309 1.225 1.00 93.31 90 ASP A C 1
ATOM 702 O O . ASP A 1 90 ? 3.488 -0.401 1.686 1.00 93.31 90 ASP A O 1
ATOM 706 N N . SER A 1 91 ? 3.688 -2.547 1.094 1.00 94.94 91 SER A N 1
ATOM 707 C CA . SER A 1 91 ? 2.280 -2.855 1.362 1.00 94.94 91 SER A CA 1
ATOM 708 C C . SER A 1 91 ? 1.864 -2.638 2.819 1.00 94.94 91 SER A C 1
ATOM 710 O O . SER A 1 91 ? 0.718 -2.275 3.066 1.00 94.94 91 SER A O 1
ATOM 712 N N . PHE A 1 92 ? 2.758 -2.872 3.781 1.00 94.12 92 PHE A N 1
ATOM 713 C CA . PHE A 1 92 ? 2.434 -2.707 5.192 1.00 94.12 92 PHE A CA 1
ATOM 714 C C . PHE A 1 92 ? 2.462 -1.231 5.582 1.00 94.12 92 PHE A C 1
ATOM 716 O O . PHE A 1 92 ? 1.515 -0.758 6.209 1.00 94.12 92 PHE A O 1
ATOM 723 N N . ALA A 1 93 ? 3.479 -0.490 5.131 1.00 95.25 93 ALA A N 1
ATOM 724 C CA . ALA A 1 93 ? 3.558 0.954 5.346 1.00 95.25 93 ALA A CA 1
ATOM 725 C C . ALA A 1 93 ? 2.322 1.679 4.791 1.00 95.25 93 ALA A C 1
ATOM 727 O O . ALA A 1 93 ? 1.726 2.505 5.480 1.00 95.25 93 ALA A O 1
ATOM 728 N N . ILE A 1 94 ? 1.879 1.309 3.584 1.00 96.69 94 ILE A N 1
ATOM 729 C CA . ILE A 1 94 ? 0.673 1.876 2.969 1.00 96.69 94 ILE A CA 1
ATOM 730 C C . ILE A 1 94 ? -0.585 1.560 3.792 1.00 96.69 94 ILE A C 1
ATOM 732 O O . ILE A 1 94 ? -1.419 2.438 3.985 1.00 96.69 94 ILE A O 1
ATOM 736 N N . ILE A 1 95 ? -0.744 0.333 4.299 1.00 95.69 95 ILE A N 1
ATOM 737 C CA . ILE A 1 95 ? -1.906 -0.024 5.134 1.00 95.69 95 ILE A CA 1
ATOM 738 C C . ILE A 1 95 ? -1.935 0.801 6.420 1.00 95.69 95 ILE A C 1
ATOM 740 O O . ILE A 1 95 ? -2.998 1.293 6.790 1.00 95.69 95 ILE A O 1
ATOM 744 N N . MET A 1 96 ? -0.786 0.981 7.075 1.00 95.19 96 MET A N 1
ATOM 745 C CA . MET A 1 96 ? -0.699 1.802 8.283 1.00 95.19 96 MET A CA 1
ATOM 746 C C . MET A 1 96 ? -1.000 3.274 7.993 1.00 95.19 96 MET A C 1
ATOM 748 O O . MET A 1 96 ? -1.769 3.890 8.721 1.00 95.19 96 MET A O 1
ATOM 752 N N . TYR A 1 97 ? -0.481 3.805 6.883 1.00 96.62 97 TYR A N 1
ATOM 753 C CA . TYR A 1 97 ? -0.809 5.152 6.417 1.00 96.62 97 TYR A CA 1
ATOM 754 C C . TYR A 1 97 ? -2.315 5.340 6.205 1.00 96.62 97 TYR A C 1
ATOM 756 O O . TYR A 1 97 ? -2.895 6.316 6.675 1.00 96.62 97 TYR A O 1
ATOM 764 N N . LEU A 1 98 ? -2.958 4.389 5.521 1.00 95.69 98 LEU A N 1
ATOM 765 C CA . LEU A 1 98 ? -4.398 4.427 5.288 1.00 95.69 98 LEU A CA 1
ATOM 766 C C . LEU A 1 98 ? -5.190 4.314 6.594 1.00 95.69 98 LEU A C 1
ATOM 768 O O . LEU A 1 98 ? -6.252 4.919 6.702 1.00 95.69 98 LEU A O 1
ATOM 772 N N . GLU A 1 99 ? -4.715 3.529 7.562 1.00 94.69 99 GLU A N 1
ATOM 773 C CA . GLU A 1 99 ? -5.367 3.385 8.866 1.00 94.69 99 GLU A CA 1
ATOM 774 C C . GLU A 1 99 ? -5.368 4.692 9.659 1.00 94.69 99 GLU A C 1
ATOM 776 O O . GLU A 1 99 ? -6.397 5.047 10.229 1.00 94.69 99 GLU A O 1
ATOM 781 N N . ASP A 1 100 ? -4.253 5.423 9.643 1.00 94.44 100 ASP A N 1
ATOM 782 C CA . ASP A 1 100 ? -4.124 6.676 10.387 1.00 94.44 100 ASP A CA 1
ATOM 783 C C . ASP A 1 100 ? -4.801 7.855 9.661 1.00 94.44 100 ASP A C 1
ATOM 785 O O . ASP A 1 100 ? -5.447 8.684 10.302 1.00 94.44 100 ASP A O 1
ATOM 789 N N . LYS A 1 101 ? -4.692 7.938 8.325 1.00 94.81 101 LYS A N 1
ATOM 790 C CA . LYS A 1 101 ? -5.258 9.050 7.538 1.00 94.81 101 LYS A CA 1
ATOM 791 C C . LYS A 1 101 ? -6.762 8.922 7.290 1.00 94.81 101 LYS A C 1
ATOM 793 O O . LYS A 1 101 ? -7.466 9.929 7.283 1.00 94.81 101 LYS A O 1
ATOM 798 N N . TYR A 1 102 ? -7.254 7.700 7.088 1.00 94.31 102 TYR A N 1
ATOM 799 C CA . TYR A 1 102 ? -8.664 7.411 6.822 1.00 94.31 102 TYR A CA 1
ATOM 800 C C . TYR A 1 102 ? -9.226 6.546 7.958 1.00 94.31 102 TYR A C 1
ATOM 802 O O . TYR A 1 102 ? -9.338 5.322 7.812 1.00 94.31 102 TYR A O 1
ATOM 810 N N . PRO A 1 103 ? -9.561 7.151 9.114 1.00 92.12 103 PRO A N 1
ATOM 811 C CA . PRO A 1 103 ? -9.998 6.414 10.299 1.00 92.12 103 PRO A CA 1
ATOM 812 C C . PRO A 1 103 ? -11.397 5.792 10.146 1.00 92.12 103 PRO A C 1
ATOM 814 O O . PRO A 1 103 ? -11.817 4.989 10.980 1.00 92.12 103 PRO A O 1
ATOM 817 N N . GLN A 1 104 ? -12.142 6.155 9.098 1.00 90.75 104 GLN A N 1
ATOM 818 C CA . GLN A 1 104 ? -13.428 5.546 8.774 1.00 90.75 104 GLN A CA 1
ATOM 819 C C . GLN A 1 104 ? -13.212 4.087 8.347 1.00 90.75 104 GLN A C 1
ATOM 821 O O . GLN A 1 104 ? -12.305 3.788 7.571 1.00 90.75 104 GLN A O 1
ATOM 826 N N . HIS A 1 105 ? -14.049 3.181 8.861 1.00 93.06 105 HIS A N 1
ATOM 827 C CA . HIS A 1 105 ? -13.944 1.733 8.629 1.00 93.06 105 HIS A CA 1
ATOM 828 C C . HIS A 1 105 ? -12.536 1.184 8.974 1.00 93.06 105 HIS A C 1
ATOM 830 O O . HIS A 1 105 ? -11.733 0.884 8.082 1.00 93.06 105 HIS A O 1
ATOM 836 N N . PRO A 1 106 ? -12.201 1.084 10.275 1.00 92.38 106 PRO A N 1
ATOM 837 C CA . PRO A 1 106 ? -10.868 0.679 10.714 1.00 92.38 106 PRO A CA 1
ATOM 838 C C . PRO A 1 106 ? -10.537 -0.745 10.257 1.00 92.38 106 PRO A C 1
ATOM 840 O O . PRO A 1 106 ? -11.366 -1.654 10.344 1.00 92.38 106 PRO A O 1
ATOM 843 N N . LEU A 1 107 ? -9.308 -0.938 9.780 1.00 91.44 107 LEU A N 1
ATOM 844 C CA . LEU A 1 107 ? -8.790 -2.249 9.383 1.00 91.44 107 LEU A CA 1
ATOM 845 C C . LEU A 1 107 ? -8.289 -3.039 10.591 1.00 91.44 107 LEU A C 1
ATOM 847 O O . LEU A 1 107 ? -8.220 -4.269 10.544 1.00 91.44 107 LEU A O 1
ATOM 851 N N . LEU A 1 108 ? -7.905 -2.340 11.660 1.00 92.38 108 LEU A N 1
ATOM 852 C CA . LEU A 1 108 ? -7.346 -2.936 12.861 1.00 92.38 108 LEU A CA 1
ATOM 853 C C . LEU A 1 108 ? -8.306 -2.796 14.052 1.00 92.38 108 LEU A C 1
ATOM 855 O O . LEU A 1 108 ? -9.054 -1.824 14.159 1.00 92.38 108 LEU A O 1
ATOM 859 N N . PRO A 1 109 ? -8.272 -3.745 15.003 1.00 92.38 109 PRO A N 1
ATOM 860 C CA . PRO A 1 109 ? -8.926 -3.575 16.290 1.00 92.38 109 PRO A CA 1
ATOM 861 C C . PRO A 1 109 ? -8.412 -2.324 17.009 1.00 92.38 109 PRO A C 1
ATOM 863 O O . PRO A 1 109 ? -7.214 -2.037 16.997 1.00 92.38 109 PRO A O 1
ATOM 866 N N . THR A 1 110 ? -9.313 -1.627 17.698 1.00 89.88 110 THR A N 1
ATOM 867 C CA . THR A 1 110 ? -8.978 -0.465 18.537 1.00 89.88 110 THR A CA 1
ATOM 868 C C . THR A 1 110 ? -8.277 -0.858 19.837 1.00 89.88 110 THR A C 1
ATOM 870 O O . THR A 1 110 ? -7.504 -0.075 20.382 1.00 89.88 110 THR A O 1
ATOM 873 N N . ASP A 1 111 ? -8.520 -2.075 20.329 1.00 95.69 111 ASP A N 1
ATOM 874 C CA . ASP A 1 111 ? -7.844 -2.618 21.505 1.00 95.69 111 ASP A CA 1
ATOM 875 C C . ASP A 1 111 ? -6.347 -2.842 21.238 1.00 95.69 111 ASP A C 1
ATOM 877 O O . ASP A 1 111 ? -5.959 -3.518 20.279 1.00 95.69 111 ASP A O 1
ATOM 881 N N . ILE A 1 112 ? -5.509 -2.304 22.127 1.00 94.38 112 ILE A N 1
ATOM 882 C CA . ILE A 1 112 ? -4.054 -2.296 21.957 1.00 94.38 112 ILE A CA 1
ATOM 883 C C . ILE A 1 112 ? -3.456 -3.707 21.956 1.00 94.38 112 ILE A C 1
ATOM 885 O O . ILE A 1 112 ? -2.550 -3.988 21.170 1.00 94.38 112 ILE A O 1
ATOM 889 N N . HIS A 1 113 ? -3.989 -4.621 22.771 1.00 95.00 113 HIS A N 1
ATOM 890 C CA . HIS A 1 113 ? -3.501 -5.997 22.836 1.00 95.00 113 HIS A CA 1
ATOM 891 C C . HIS A 1 113 ? -3.843 -6.765 21.557 1.00 95.00 113 HIS A C 1
ATOM 893 O O . HIS A 1 113 ? -2.975 -7.413 20.973 1.00 95.00 113 HIS A O 1
ATOM 899 N N . LYS A 1 114 ? -5.078 -6.646 21.061 1.00 94.75 114 LYS A N 1
ATOM 900 C CA . LYS A 1 114 ? -5.498 -7.262 19.793 1.00 94.75 114 LYS A CA 1
ATOM 901 C C . LYS A 1 114 ? -4.738 -6.690 18.597 1.00 94.75 114 LYS A C 1
ATOM 903 O O . LYS A 1 114 ? -4.349 -7.443 17.705 1.00 94.75 114 LYS A O 1
ATOM 908 N N . ARG A 1 115 ? -4.478 -5.380 18.585 1.00 93.00 115 ARG A N 1
ATOM 909 C CA . ARG A 1 115 ? -3.660 -4.737 17.548 1.00 93.00 115 ARG A CA 1
ATOM 910 C C . ARG A 1 115 ? -2.214 -5.247 17.574 1.00 93.00 115 ARG A C 1
ATOM 912 O O . ARG A 1 115 ? -1.669 -5.549 16.516 1.00 93.00 115 ARG A O 1
ATOM 919 N N . ALA A 1 116 ? -1.629 -5.441 18.758 1.00 93.12 116 ALA A N 1
ATOM 920 C CA . ALA A 1 116 ? -0.302 -6.042 18.899 1.00 93.12 116 ALA A CA 1
ATOM 921 C C . ALA A 1 116 ? -0.249 -7.493 18.379 1.00 93.12 116 ALA A C 1
ATOM 923 O O . ALA A 1 116 ? 0.689 -7.846 17.665 1.00 93.12 116 ALA A O 1
ATOM 924 N N . ILE A 1 117 ? -1.271 -8.313 18.658 1.00 93.19 117 ILE A N 1
ATOM 925 C CA . ILE A 1 117 ? -1.375 -9.684 18.119 1.00 93.19 117 ILE A CA 1
ATOM 926 C C . ILE A 1 117 ? -1.435 -9.667 16.584 1.00 93.19 117 ILE A C 1
ATOM 928 O O . ILE A 1 117 ? -0.741 -10.444 15.930 1.00 93.19 117 ILE A O 1
ATOM 932 N N . ASN A 1 118 ? -2.194 -8.744 15.983 1.00 90.69 118 ASN A N 1
ATOM 933 C CA . ASN A 1 118 ? -2.209 -8.595 14.524 1.00 90.69 118 ASN A CA 1
ATOM 934 C C . ASN A 1 118 ? -0.822 -8.263 13.963 1.00 90.69 118 ASN A C 1
ATOM 936 O O . ASN A 1 118 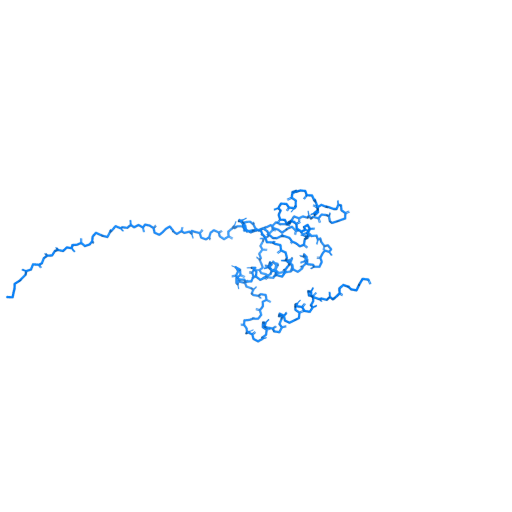? -0.410 -8.847 12.960 1.00 90.69 118 ASN A O 1
ATOM 940 N N . PHE A 1 119 ? -0.070 -7.376 14.617 1.00 91.44 119 PHE A N 1
ATOM 941 C CA . PHE A 1 119 ? 1.291 -7.054 14.190 1.00 91.44 119 PHE A CA 1
ATOM 942 C C . PHE A 1 119 ? 2.249 -8.242 14.296 1.00 91.44 119 PHE A C 1
ATOM 944 O O . PHE A 1 119 ? 3.094 -8.402 13.416 1.00 91.44 119 PHE A O 1
ATOM 951 N N . GLN A 1 120 ? 2.097 -9.120 15.291 1.00 91.19 120 GLN A N 1
ATOM 952 C CA . GLN A 1 120 ? 2.876 -10.364 15.360 1.00 91.19 120 GLN A CA 1
ATOM 953 C C . GLN A 1 120 ? 2.648 -11.240 14.121 1.00 91.19 120 GLN A C 1
ATOM 955 O O . GLN A 1 120 ? 3.610 -11.658 13.476 1.00 91.19 120 GLN A O 1
ATOM 960 N N . VAL A 1 121 ? 1.386 -11.463 13.742 1.00 86.88 121 VAL A N 1
ATOM 961 C CA . VAL A 1 121 ? 1.036 -12.278 12.565 1.00 86.88 121 VAL A CA 1
ATOM 962 C C . VAL A 1 121 ? 1.556 -11.640 11.277 1.00 86.88 121 VAL A C 1
ATOM 964 O O . VAL A 1 121 ? 2.139 -12.325 10.436 1.00 86.88 121 VAL A O 1
ATOM 967 N N . VAL A 1 122 ? 1.398 -10.322 11.131 1.00 86.56 122 VAL A N 1
ATOM 968 C CA . VAL A 1 122 ? 1.911 -9.585 9.969 1.00 86.56 122 VAL A CA 1
ATOM 969 C C . VAL A 1 122 ? 3.430 -9.694 9.875 1.00 86.56 122 VAL A C 1
ATOM 971 O O . VAL A 1 122 ? 3.950 -9.954 8.794 1.00 86.56 122 VAL A O 1
ATOM 974 N N . THR A 1 123 ? 4.140 -9.560 10.994 1.00 84.69 123 THR A N 1
ATOM 975 C CA . THR A 1 123 ? 5.605 -9.652 11.033 1.00 84.69 123 THR A CA 1
ATOM 976 C C . THR A 1 123 ? 6.059 -11.030 10.559 1.00 84.69 123 THR A C 1
ATOM 978 O O . THR A 1 123 ? 6.891 -11.123 9.665 1.00 84.69 123 THR A O 1
ATOM 981 N N . ILE A 1 124 ? 5.449 -12.109 11.055 1.00 81.62 124 ILE A N 1
ATOM 982 C CA . ILE A 1 124 ? 5.756 -13.477 10.606 1.00 81.62 124 ILE A CA 1
ATOM 983 C C . ILE A 1 124 ? 5.508 -13.637 9.097 1.00 81.62 124 ILE A C 1
ATOM 985 O O . ILE A 1 124 ? 6.322 -14.230 8.393 1.00 81.62 124 ILE A O 1
ATOM 989 N N . ALA A 1 125 ? 4.412 -13.077 8.580 1.00 77.50 125 ALA A N 1
ATOM 990 C CA . ALA A 1 125 ? 4.084 -13.143 7.157 1.00 77.50 125 ALA A CA 1
ATOM 991 C C . ALA A 1 125 ? 5.021 -12.302 6.267 1.00 77.50 125 ALA A C 1
ATOM 993 O O . ALA A 1 125 ? 5.184 -12.620 5.089 1.00 77.50 125 ALA A O 1
ATOM 994 N N . LEU A 1 126 ? 5.606 -11.223 6.794 1.00 77.12 126 LEU A N 1
ATOM 995 C CA . LEU A 1 126 ? 6.566 -10.371 6.082 1.00 77.12 126 LEU A CA 1
ATOM 996 C C . LEU A 1 126 ? 7.991 -10.935 6.131 1.00 77.12 126 LEU A C 1
ATOM 998 O O . LEU A 1 126 ? 8.706 -10.860 5.137 1.00 77.12 126 LEU A O 1
ATOM 1002 N N . PHE A 1 127 ? 8.379 -11.524 7.263 1.00 71.31 127 PHE A N 1
ATOM 1003 C CA . PHE A 1 127 ? 9.708 -12.090 7.511 1.00 71.31 127 PHE A CA 1
ATOM 1004 C C . PHE A 1 127 ? 9.787 -13.598 7.250 1.00 71.31 127 PHE A C 1
ATOM 1006 O O . PHE A 1 127 ? 10.740 -14.246 7.681 1.00 71.31 127 PHE A O 1
ATOM 1013 N N . SER A 1 128 ? 8.808 -14.176 6.549 1.00 53.72 128 SER A N 1
ATOM 1014 C CA . SER A 1 128 ? 8.884 -15.583 6.163 1.00 53.72 128 SER A CA 1
ATOM 1015 C C . SER A 1 128 ? 10.154 -15.793 5.325 1.00 53.72 128 SER A C 1
ATOM 1017 O O . SER A 1 128 ? 10.323 -15.093 4.318 1.00 53.72 128 SER A O 1
ATOM 1019 N N . PRO A 1 129 ? 11.072 -16.690 5.739 1.00 55.59 129 PRO A N 1
ATOM 1020 C CA . PRO A 1 129 ? 12.281 -16.946 4.979 1.00 55.59 129 PRO A CA 1
ATOM 1021 C C . PRO A 1 129 ? 11.859 -17.400 3.589 1.00 55.59 129 PRO A C 1
ATOM 1023 O O . PRO A 1 129 ? 11.107 -18.365 3.436 1.00 55.59 129 PRO A O 1
ATOM 1026 N N . LYS A 1 130 ? 12.310 -16.670 2.567 1.00 49.69 130 LYS A N 1
ATOM 1027 C CA . LYS A 1 130 ? 12.226 -17.167 1.200 1.00 49.69 130 LYS A CA 1
ATOM 1028 C C . LYS A 1 130 ? 13.126 -18.393 1.172 1.00 49.69 130 LYS A C 1
ATOM 1030 O O . LYS A 1 130 ? 14.341 -18.249 1.222 1.00 49.69 130 LYS A O 1
ATOM 1035 N N . PHE A 1 131 ? 12.526 -19.577 1.222 1.00 50.22 131 PHE A N 1
ATOM 1036 C CA . PHE A 1 131 ? 13.247 -20.805 0.936 1.00 50.22 131 PHE A CA 1
ATOM 1037 C C . PHE A 1 131 ? 13.725 -20.682 -0.517 1.00 50.22 131 PHE A C 1
ATOM 1039 O O . PHE A 1 131 ? 12.894 -20.632 -1.427 1.00 50.22 131 PHE A O 1
ATOM 1046 N N . GLU A 1 132 ? 15.032 -20.470 -0.681 1.00 42.94 132 GLU A N 1
ATOM 1047 C CA . GLU A 1 132 ? 15.741 -20.462 -1.967 1.00 42.94 132 GLU A CA 1
ATOM 1048 C C . GLU A 1 132 ? 15.832 -21.873 -2.555 1.00 42.94 132 GLU A C 1
ATOM 1050 O O . GLU A 1 132 ? 15.984 -22.839 -1.767 1.00 42.94 132 GLU A O 1
#

pLDDT: mean 82.04, std 22.48, range [31.75, 98.06]